Protein AF-A0A6M3ITU3-F1 (afdb_monomer)

Solvent-accessible surface area (backbone atoms only — not comparable to full-atom values): 9997 Å² total; per-residue (Å²): 133,57,76,76,58,66,59,70,78,53,93,70,83,76,45,76,67,59,47,53,51,48,54,50,52,51,47,62,75,40,42,65,62,52,50,50,51,53,48,55,50,41,71,77,37,76,56,49,65,60,53,51,48,61,76,40,42,62,63,52,50,52,53,50,51,51,50,50,60,79,36,42,66,61,50,53,51,51,55,51,54,34,45,51,56,48,47,51,55,35,46,77,72,66,65,58,45,15,77,82,82,58,57,56,92,50,69,87,49,47,44,81,44,60,83,49,75,90,77,63,87,69,63,64,73,61,56,49,69,44,71,93,43,69,75,49,48,53,52,49,58,60,53,47,78,49,41,47,45,26,31,61,64,62,51,50,53,52,52,49,56,58,52,58,63,69,74,54,86,128

Organism: NCBI:txid1070528

Secondary structure (DSSP, 8-state):
--HHHHTSS------HHHHHHHHHHHHHHHHHHHHHHHHHHHHH-TTHHHHHHHHTHHHHHHHHHHHHHHTHHHHHHHHHHHHHHHHHHHHHTT--S-TTT---S-GGGEEEEES-GGG--S-HHHHTTS---HHHHHHHHHHHTTEEEEEHHHHHHHHHHHHHTTSS--

Sequence (170 aa):
MNMGEMLKTQNKKWTKETHQQYCRNYYWKNKKKRQEYNRQWKEKNPNWMKEWYQKNRENRMNKHQEWNLNNKIKQRKYRRDRRLIWKQFCIELGLVSCSICGYTRCWRALDFHHMNPDKKETRITTLMSLSLSEKNKEKFLKELKNMILICANCHRELHSEEEDKKDVPT

Structure (mmCIF, N/CA/C/O backbone):
data_AF-A0A6M3ITU3-F1
#
_entry.id   AF-A0A6M3ITU3-F1
#
loop_
_atom_site.group_PDB
_atom_site.id
_atom_site.type_symbol
_atom_site.label_atom_id
_atom_site.label_alt_id
_atom_site.label_comp_id
_atom_site.label_asym_id
_atom_site.label_entity_id
_atom_site.label_seq_id
_atom_site.pdbx_PDB_ins_code
_atom_site.Cartn_x
_atom_site.Cartn_y
_atom_site.Cartn_z
_atom_site.occupancy
_atom_site.B_iso_or_equiv
_atom_site.auth_seq_id
_atom_site.auth_comp_id
_atom_site.auth_asym_id
_atom_site.auth_atom_id
_atom_site.pdbx_PDB_model_num
ATOM 1 N N . MET A 1 1 ? 49.219 2.611 -37.587 1.00 43.19 1 MET A N 1
ATOM 2 C CA . MET A 1 1 ? 49.338 2.571 -36.115 1.00 43.19 1 MET A CA 1
ATOM 3 C C . MET A 1 1 ? 48.110 1.904 -35.529 1.00 43.19 1 MET A C 1
ATOM 5 O O . MET A 1 1 ? 46.996 2.348 -35.787 1.00 43.19 1 MET A O 1
ATOM 9 N N . ASN A 1 2 ? 48.315 0.809 -34.802 1.00 38.28 2 ASN A N 1
ATOM 10 C CA . ASN A 1 2 ? 47.266 0.087 -34.077 1.00 38.28 2 ASN A CA 1
ATOM 11 C C . ASN A 1 2 ? 46.785 0.951 -32.887 1.00 38.28 2 ASN A C 1
ATOM 13 O O . ASN A 1 2 ? 47.581 1.654 -32.271 1.00 38.28 2 ASN A O 1
ATOM 17 N N . MET A 1 3 ? 45.496 0.896 -32.534 1.00 40.22 3 MET A N 1
ATOM 18 C CA . MET A 1 3 ? 44.903 1.572 -31.365 1.00 40.22 3 MET A CA 1
ATOM 19 C C . MET A 1 3 ? 45.702 1.339 -30.061 1.00 40.22 3 MET A C 1
ATOM 21 O O . MET A 1 3 ? 45.760 2.214 -29.199 1.00 40.22 3 MET A O 1
ATOM 25 N N . GLY A 1 4 ? 46.362 0.181 -29.936 1.00 41.12 4 GLY A N 1
ATOM 26 C CA . GLY A 1 4 ? 47.257 -0.159 -28.826 1.00 41.12 4 GLY A CA 1
ATOM 27 C C . GLY A 1 4 ? 48.602 0.584 -28.813 1.00 41.12 4 GLY A C 1
ATOM 28 O O . GLY A 1 4 ? 49.213 0.693 -27.754 1.00 41.12 4 GLY A O 1
ATOM 29 N N . GLU A 1 5 ? 49.060 1.129 -29.943 1.00 44.41 5 GLU A N 1
ATOM 30 C CA . GLU A 1 5 ? 50.283 1.946 -30.036 1.00 44.41 5 GLU A CA 1
ATOM 31 C C . GLU A 1 5 ? 50.006 3.414 -29.681 1.00 44.41 5 GLU A C 1
ATOM 33 O O . GLU A 1 5 ? 50.821 4.049 -29.016 1.00 44.41 5 GLU A O 1
ATOM 38 N N . MET A 1 6 ? 48.816 3.933 -30.012 1.00 44.41 6 MET A N 1
ATOM 39 C CA . MET A 1 6 ? 48.399 5.299 -29.650 1.00 44.41 6 MET A CA 1
ATOM 40 C C . MET A 1 6 ? 48.159 5.490 -28.144 1.00 44.41 6 MET A C 1
ATOM 42 O O . MET A 1 6 ? 48.274 6.602 -27.636 1.00 44.41 6 MET A O 1
ATOM 46 N N . LEU A 1 7 ? 47.824 4.421 -27.415 1.00 48.12 7 LEU A N 1
ATOM 47 C CA . LEU A 1 7 ? 47.594 4.474 -25.966 1.00 48.12 7 LEU A CA 1
ATOM 48 C C . LEU A 1 7 ? 48.893 4.456 -25.145 1.00 48.12 7 LEU A C 1
ATOM 50 O O . LEU A 1 7 ? 48.871 4.833 -23.977 1.00 48.12 7 LEU A O 1
ATOM 54 N N . LYS A 1 8 ? 50.023 4.053 -25.742 1.00 47.72 8 LYS A N 1
ATOM 55 C CA . LYS A 1 8 ? 51.332 4.001 -25.069 1.00 47.72 8 LYS A CA 1
ATOM 56 C C . LYS A 1 8 ? 52.068 5.345 -25.058 1.00 47.72 8 LYS A C 1
ATOM 58 O O . LYS A 1 8 ? 52.982 5.517 -24.262 1.00 47.72 8 LYS A O 1
ATOM 63 N N . THR A 1 9 ? 51.669 6.307 -25.894 1.00 49.28 9 THR A N 1
ATOM 64 C CA . THR A 1 9 ? 52.337 7.618 -26.018 1.00 49.28 9 THR A CA 1
ATOM 65 C C . THR A 1 9 ? 51.717 8.725 -25.162 1.00 49.28 9 THR A C 1
ATOM 67 O O . THR A 1 9 ? 52.239 9.835 -25.124 1.00 49.28 9 THR A O 1
ATOM 70 N N . GLN A 1 10 ? 50.643 8.446 -24.417 1.00 52.00 10 GLN A N 1
ATOM 71 C CA . GLN A 1 10 ? 50.077 9.389 -23.453 1.00 52.00 10 GLN A CA 1
ATOM 72 C C . GLN A 1 10 ? 50.037 8.749 -22.072 1.00 52.00 10 GLN A C 1
ATOM 74 O O . GLN A 1 10 ? 49.139 7.973 -21.752 1.00 52.00 10 GLN A O 1
ATOM 79 N N . ASN A 1 11 ? 51.005 9.115 -21.237 1.00 51.34 11 ASN A N 1
ATOM 80 C CA . ASN A 1 11 ? 51.100 8.727 -19.834 1.00 51.34 11 ASN A CA 1
ATOM 81 C C . ASN A 1 11 ? 50.014 9.452 -19.004 1.00 51.34 11 ASN A C 1
ATOM 83 O O . ASN A 1 11 ? 50.291 10.280 -18.138 1.00 51.34 11 ASN A O 1
ATOM 87 N N . LYS A 1 12 ? 48.737 9.235 -19.345 1.00 58.88 12 LYS A N 1
ATOM 88 C CA . LYS A 1 12 ? 47.591 9.929 -18.757 1.00 58.88 12 LYS A CA 1
ATOM 89 C C . LYS A 1 12 ? 47.104 9.127 -17.555 1.00 58.88 12 LYS A C 1
ATOM 91 O O . LYS A 1 12 ? 46.392 8.136 -17.698 1.00 58.88 12 LYS A O 1
ATOM 96 N N . LYS A 1 13 ? 47.515 9.545 -16.357 1.00 59.69 13 LYS A N 1
ATOM 97 C CA . LYS A 1 13 ? 47.083 8.938 -15.092 1.00 59.69 13 LYS A CA 1
ATOM 98 C C . LYS A 1 13 ? 45.586 9.212 -14.899 1.00 59.69 13 LYS A C 1
ATOM 100 O O . LYS A 1 13 ? 45.181 10.343 -14.648 1.00 59.69 13 LYS A O 1
ATOM 105 N N . TRP A 1 14 ? 44.757 8.188 -15.078 1.00 64.94 14 TRP A N 1
ATOM 106 C CA . TRP A 1 14 ? 43.311 8.288 -14.888 1.00 64.94 14 TRP A CA 1
ATOM 107 C C . TRP A 1 14 ? 42.979 8.308 -13.3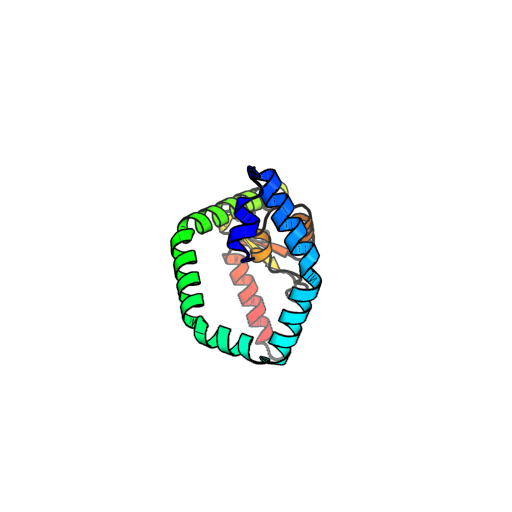94 1.00 64.94 14 TRP A C 1
ATOM 109 O O . TRP A 1 14 ? 43.242 7.346 -12.678 1.00 64.94 14 TRP A O 1
ATOM 119 N N . THR A 1 15 ? 42.373 9.391 -12.924 1.00 76.19 15 THR A N 1
ATOM 120 C CA . THR A 1 15 ? 41.642 9.422 -11.648 1.00 76.19 15 THR A CA 1
ATOM 121 C C . THR A 1 15 ? 40.201 8.943 -11.856 1.00 76.19 15 THR A C 1
ATOM 123 O O . THR A 1 15 ? 39.692 8.926 -12.983 1.00 76.19 15 THR A O 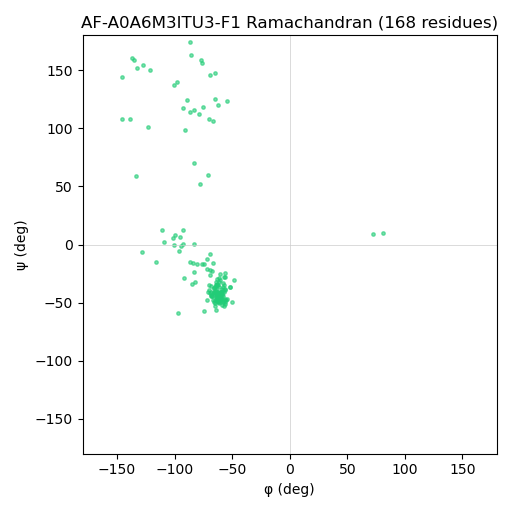1
ATOM 126 N N . LYS A 1 16 ? 39.500 8.570 -10.780 1.00 73.19 16 LYS A N 1
ATOM 127 C CA . LYS A 1 16 ? 38.090 8.145 -10.846 1.00 73.19 16 LYS A CA 1
ATOM 128 C C . LYS A 1 16 ? 37.211 9.227 -11.480 1.00 73.19 16 LYS A C 1
ATOM 130 O O . LYS A 1 16 ? 36.367 8.931 -12.325 1.00 73.19 16 LYS A O 1
ATOM 135 N N . GLU A 1 17 ? 37.456 10.480 -11.124 1.00 71.94 17 GLU A N 1
ATOM 136 C CA . GLU A 1 17 ? 36.724 11.655 -11.588 1.00 71.94 17 GLU A CA 1
ATOM 137 C C . GLU A 1 17 ? 36.981 11.909 -13.081 1.00 71.94 17 GLU A C 1
ATOM 139 O O . GLU A 1 17 ? 36.043 12.127 -13.853 1.00 71.94 17 GLU A O 1
ATOM 144 N N . THR A 1 18 ? 38.240 11.805 -13.523 1.00 81.19 18 THR A N 1
ATOM 145 C CA . THR A 1 18 ? 38.609 11.998 -14.938 1.00 81.19 18 THR A CA 1
ATOM 146 C C . THR A 1 18 ? 38.102 10.863 -15.828 1.00 81.19 18 THR A C 1
ATOM 148 O O . THR A 1 18 ? 37.644 11.120 -16.945 1.00 81.19 18 THR A O 1
ATOM 151 N N . HIS A 1 19 ? 38.073 9.623 -15.327 1.00 81.12 19 HIS A N 1
ATOM 152 C CA . HIS A 1 19 ? 37.473 8.491 -16.034 1.00 81.12 19 HIS A CA 1
ATOM 153 C C . HIS A 1 19 ? 35.948 8.628 -16.157 1.00 81.12 19 HIS A C 1
ATOM 155 O O . HIS A 1 19 ? 35.393 8.465 -17.244 1.00 81.12 19 HIS A O 1
ATOM 161 N N . GLN A 1 20 ? 35.254 9.018 -15.082 1.00 80.38 20 GLN A N 1
ATOM 162 C CA . GLN A 1 20 ? 33.810 9.279 -15.120 1.00 80.38 20 GLN A CA 1
ATOM 163 C C . GLN A 1 20 ? 33.445 10.408 -16.089 1.00 80.38 20 GLN A C 1
ATOM 165 O O . GLN A 1 20 ? 32.453 10.306 -16.816 1.00 80.38 20 GLN A O 1
ATOM 170 N N . GLN A 1 21 ? 34.232 11.487 -16.115 1.00 85.69 21 GLN A N 1
ATOM 171 C CA . GLN A 1 21 ? 34.012 12.587 -17.050 1.00 85.69 21 GLN A CA 1
ATOM 172 C C . GLN A 1 21 ? 34.205 12.138 -18.502 1.00 85.69 21 GLN A C 1
ATOM 174 O O . GLN A 1 21 ? 33.382 12.455 -19.361 1.00 85.69 21 GLN A O 1
ATOM 179 N N . TYR A 1 22 ? 35.238 11.341 -18.774 1.00 85.94 22 TYR A N 1
ATOM 180 C CA . TYR A 1 22 ? 35.455 10.758 -20.093 1.00 85.94 22 TYR A CA 1
ATOM 181 C C . TYR A 1 22 ? 34.305 9.845 -20.526 1.00 85.94 22 TYR A C 1
ATOM 183 O O . TYR A 1 22 ? 33.788 10.011 -21.628 1.00 85.94 22 TYR A O 1
ATOM 191 N N . CYS A 1 23 ? 33.845 8.940 -19.659 1.00 85.31 23 CYS A N 1
ATOM 192 C CA . CYS A 1 23 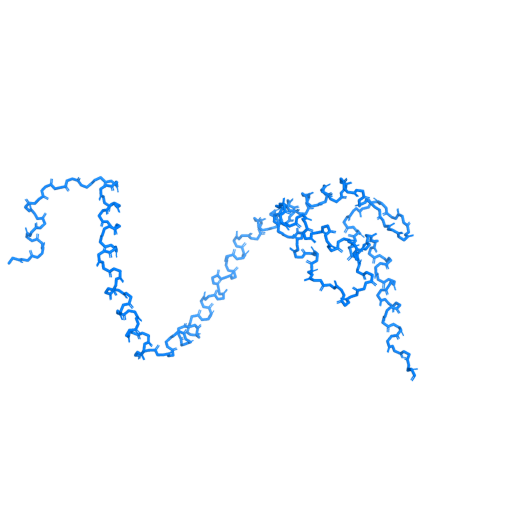? 32.720 8.053 -19.954 1.00 85.31 23 CYS A CA 1
ATOM 193 C C . CYS A 1 23 ? 31.432 8.835 -20.249 1.00 85.31 23 CYS A C 1
ATOM 195 O O . CYS A 1 23 ? 30.716 8.505 -21.196 1.00 85.31 23 CYS A O 1
ATOM 197 N N . ARG A 1 24 ? 31.162 9.914 -19.497 1.00 86.19 24 ARG A N 1
ATOM 198 C CA . ARG A 1 24 ? 30.040 10.828 -19.773 1.00 86.19 24 ARG A CA 1
ATOM 199 C C . ARG A 1 24 ? 30.182 11.495 -21.139 1.00 86.19 24 ARG A C 1
ATOM 201 O O . ARG A 1 24 ? 29.248 11.439 -21.937 1.00 86.19 24 ARG A O 1
ATOM 208 N N . ASN A 1 25 ? 31.344 12.072 -21.435 1.00 89.75 25 ASN A N 1
ATOM 209 C CA . ASN A 1 25 ? 31.604 12.732 -22.715 1.00 89.75 25 ASN A CA 1
ATOM 210 C C . ASN A 1 25 ? 31.483 11.750 -23.890 1.00 89.75 25 ASN A C 1
ATOM 212 O O . ASN A 1 25 ? 30.847 12.059 -24.897 1.00 89.75 25 ASN A O 1
ATOM 216 N N . TYR A 1 26 ? 32.033 10.543 -23.742 1.00 88.88 26 TYR A N 1
ATOM 217 C CA . TYR A 1 26 ? 31.912 9.469 -24.723 1.00 88.88 26 TYR A CA 1
ATOM 218 C C . TYR A 1 26 ? 30.447 9.079 -24.945 1.00 88.88 26 TYR A C 1
ATOM 220 O O . TYR A 1 26 ? 30.008 8.981 -26.092 1.00 88.88 26 TYR A O 1
ATOM 228 N N . TYR A 1 27 ? 29.673 8.896 -23.871 1.00 86.12 27 TYR A N 1
ATOM 229 C CA . TYR A 1 27 ? 28.249 8.577 -23.963 1.00 86.12 27 TYR A CA 1
ATOM 230 C C . TYR A 1 27 ? 27.485 9.652 -24.738 1.00 86.12 27 TYR A C 1
ATOM 232 O O . TYR A 1 27 ? 26.773 9.325 -25.684 1.00 86.12 27 TYR A O 1
ATOM 240 N N . TRP A 1 28 ? 27.669 10.930 -24.394 1.00 89.56 28 TRP A N 1
ATOM 241 C CA . TRP A 1 28 ? 26.982 12.037 -25.062 1.00 89.56 28 TRP A CA 1
ATOM 242 C C . TRP A 1 28 ? 27.368 12.162 -26.532 1.00 89.56 28 TRP A C 1
ATOM 244 O O . TRP A 1 28 ? 26.481 12.256 -27.382 1.00 89.56 28 TRP A O 1
ATOM 254 N N . LYS A 1 29 ? 28.666 12.054 -26.843 1.00 91.44 29 LYS A N 1
ATOM 255 C CA . LYS A 1 29 ? 29.176 12.064 -28.220 1.00 91.44 29 LYS A CA 1
ATOM 256 C C . LYS A 1 29 ? 28.565 10.944 -29.069 1.00 91.44 29 LYS A C 1
ATOM 258 O O . LYS A 1 29 ? 28.283 11.149 -30.245 1.00 91.44 29 LYS A O 1
ATOM 263 N N . ASN A 1 30 ? 28.324 9.772 -28.479 1.00 91.56 30 ASN A N 1
ATOM 264 C CA . ASN A 1 30 ? 27.822 8.596 -29.194 1.00 91.56 30 ASN A CA 1
ATOM 265 C C . ASN A 1 30 ? 26.314 8.355 -29.032 1.00 91.56 30 ASN A C 1
ATOM 267 O O . ASN A 1 30 ? 25.785 7.412 -29.623 1.00 91.56 30 ASN A O 1
ATOM 271 N N . LYS A 1 31 ? 25.599 9.191 -28.268 1.00 91.25 31 LYS A N 1
ATOM 272 C CA . LYS A 1 31 ? 24.186 8.981 -27.923 1.00 91.25 31 LYS A CA 1
ATOM 273 C C . LYS A 1 31 ? 23.314 8.823 -29.167 1.00 91.25 31 LYS A C 1
ATOM 275 O O . LYS A 1 31 ? 22.600 7.829 -29.268 1.00 91.25 31 LYS A O 1
ATOM 280 N N . LYS A 1 32 ? 23.423 9.752 -30.127 1.00 91.00 32 LYS A N 1
ATOM 281 C CA . LYS A 1 32 ? 22.638 9.725 -31.376 1.00 91.00 32 LYS A CA 1
ATOM 282 C C . LYS A 1 32 ? 22.936 8.475 -32.207 1.00 91.00 32 LYS A C 1
ATOM 284 O O . LYS A 1 32 ? 22.014 7.773 -32.602 1.00 91.00 32 LYS A O 1
ATOM 289 N N . LYS A 1 33 ? 24.218 8.136 -32.384 1.00 91.81 33 LYS A N 1
ATOM 290 C CA . LYS A 1 33 ? 24.647 6.931 -33.115 1.00 91.81 33 LYS A CA 1
ATOM 291 C C . LYS A 1 33 ? 24.108 5.650 -32.470 1.00 91.81 33 LYS A C 1
ATOM 293 O O . LYS A 1 33 ? 23.653 4.751 -33.166 1.00 91.81 33 LYS A O 1
ATOM 298 N N . ARG A 1 34 ? 24.121 5.574 -31.136 1.00 89.31 34 ARG A N 1
ATOM 299 C CA . ARG A 1 34 ? 23.598 4.426 -30.382 1.00 89.31 34 ARG A CA 1
ATOM 300 C C . ARG A 1 34 ? 22.076 4.326 -30.455 1.00 89.31 34 ARG A C 1
ATOM 302 O O . ARG A 1 34 ? 21.547 3.225 -30.545 1.00 89.31 34 ARG A O 1
ATOM 309 N N . GLN A 1 35 ? 21.381 5.460 -30.405 1.00 90.62 35 GLN A N 1
ATOM 310 C CA . GLN A 1 35 ? 19.930 5.515 -30.576 1.00 90.62 35 GLN A CA 1
ATOM 311 C C . GLN A 1 35 ? 19.526 5.033 -31.968 1.00 90.62 35 GLN A C 1
ATOM 313 O O . GLN A 1 35 ? 18.646 4.184 -32.067 1.00 90.62 35 GLN A O 1
ATOM 318 N N . GLU A 1 36 ? 20.215 5.506 -33.005 1.00 91.75 36 GLU A N 1
ATOM 319 C CA . GLU A 1 36 ? 19.962 5.104 -34.387 1.00 91.75 36 GLU A CA 1
ATOM 320 C C . GLU A 1 36 ? 20.256 3.617 -34.615 1.00 91.75 36 GLU A C 1
ATOM 322 O O . GLU A 1 36 ? 19.416 2.896 -35.143 1.00 91.75 36 GLU A O 1
ATOM 327 N N . TYR A 1 37 ? 21.387 3.119 -34.108 1.00 91.75 37 TYR A N 1
ATOM 328 C CA . TYR A 1 37 ? 21.691 1.687 -34.118 1.00 91.75 37 TYR A CA 1
ATOM 329 C C . TYR A 1 37 ? 20.588 0.862 -33.440 1.00 91.75 37 TYR A C 1
ATOM 331 O O . TYR A 1 37 ? 20.105 -0.115 -34.004 1.00 91.75 37 TYR A O 1
ATOM 339 N N . ASN A 1 38 ? 20.147 1.269 -32.245 1.00 89.00 38 ASN A N 1
ATOM 340 C CA . ASN A 1 38 ? 19.085 0.571 -31.521 1.00 89.00 38 ASN A CA 1
ATOM 341 C C . ASN A 1 38 ? 17.747 0.617 -32.269 1.00 89.00 38 ASN A C 1
ATOM 343 O O . ASN A 1 38 ? 16.982 -0.341 -32.187 1.00 89.00 38 ASN A O 1
ATOM 347 N N . ARG A 1 39 ? 17.449 1.720 -32.967 1.00 91.12 39 ARG A N 1
ATOM 348 C CA . ARG A 1 39 ? 16.248 1.865 -33.797 1.00 91.12 39 ARG A CA 1
ATOM 349 C C . ARG A 1 39 ? 16.284 0.878 -34.960 1.00 91.12 39 ARG A C 1
ATOM 351 O O . ARG A 1 39 ? 15.411 0.020 -35.034 1.00 91.12 39 ARG A O 1
ATOM 358 N N . GLN A 1 40 ? 17.338 0.924 -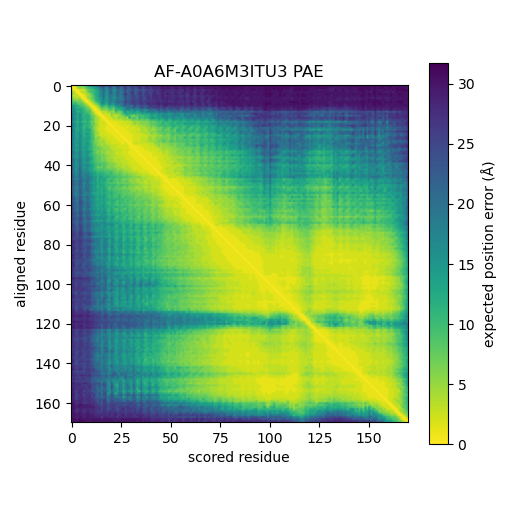35.773 1.00 95.00 40 GLN A N 1
ATOM 359 C CA . GLN A 1 40 ? 17.524 0.017 -36.911 1.00 95.00 40 GLN A CA 1
ATOM 360 C C . GLN A 1 40 ? 17.532 -1.449 -36.476 1.00 95.00 40 GLN A C 1
ATOM 362 O O . GLN A 1 40 ? 16.971 -2.316 -37.140 1.00 95.00 40 GLN A O 1
ATOM 367 N N . TRP A 1 41 ? 18.159 -1.746 -35.339 1.00 93.31 41 TRP A N 1
ATOM 368 C CA . TRP A 1 41 ? 18.188 -3.097 -34.805 1.00 93.31 41 TRP A CA 1
ATOM 369 C C . TRP A 1 41 ? 16.791 -3.576 -34.393 1.00 93.31 41 TRP A C 1
ATOM 371 O O . TRP A 1 41 ? 16.444 -4.711 -34.696 1.00 93.31 41 TRP A O 1
ATOM 381 N N . LYS A 1 42 ? 15.963 -2.722 -33.773 1.00 89.50 42 LYS A N 1
ATOM 382 C CA . LYS A 1 42 ? 14.564 -3.053 -33.443 1.00 89.50 42 LYS A CA 1
ATOM 383 C C . LYS A 1 42 ? 13.706 -3.254 -34.689 1.00 89.50 42 LYS A C 1
ATOM 385 O O . LYS A 1 42 ? 12.926 -4.196 -34.716 1.00 89.50 42 LYS A O 1
ATOM 390 N N . GLU A 1 43 ? 13.870 -2.411 -35.708 1.00 91.69 43 GLU A N 1
ATOM 391 C CA . GLU A 1 43 ? 13.171 -2.548 -36.996 1.00 91.69 43 GLU A CA 1
ATOM 392 C C . GLU A 1 43 ? 13.500 -3.885 -37.671 1.00 91.69 43 GLU A C 1
ATOM 394 O O . GLU A 1 43 ? 12.610 -4.565 -38.168 1.00 91.69 43 GLU A O 1
ATOM 399 N N . LYS A 1 44 ? 14.769 -4.308 -37.611 1.00 92.75 44 LYS A N 1
ATOM 400 C CA . LYS A 1 44 ? 15.221 -5.613 -38.119 1.00 92.75 44 LYS A CA 1
ATOM 401 C C . LYS A 1 44 ? 14.813 -6.797 -37.238 1.00 92.75 44 LYS A C 1
ATOM 403 O O . LYS A 1 44 ? 14.880 -7.932 -37.691 1.00 92.75 44 LYS A O 1
ATOM 408 N N . ASN A 1 45 ? 14.430 -6.553 -35.986 1.00 90.50 45 ASN A N 1
ATOM 409 C CA . ASN A 1 45 ? 14.133 -7.587 -34.995 1.00 90.50 45 ASN A CA 1
ATOM 410 C C . ASN A 1 45 ? 12.813 -7.291 -34.253 1.00 90.50 45 ASN A C 1
ATOM 412 O O . ASN A 1 45 ? 12.810 -7.158 -33.023 1.00 90.50 45 ASN A O 1
ATOM 416 N N . PRO A 1 46 ? 11.675 -7.188 -34.966 1.00 89.69 46 PRO A N 1
ATOM 417 C CA . PRO A 1 46 ? 10.418 -6.701 -34.393 1.00 89.69 46 PRO A CA 1
ATOM 418 C C . PRO A 1 46 ? 9.875 -7.609 -33.278 1.00 89.69 46 PRO A C 1
ATOM 420 O O . PRO A 1 46 ? 9.304 -7.122 -32.302 1.00 89.69 46 PRO A O 1
ATOM 423 N N . ASN A 1 47 ? 10.117 -8.921 -33.371 1.00 93.12 47 ASN A N 1
ATOM 424 C CA . ASN A 1 47 ? 9.647 -9.910 -32.398 1.00 93.12 47 ASN A CA 1
ATOM 425 C C . ASN A 1 47 ? 10.680 -10.284 -31.332 1.00 93.12 47 ASN A C 1
ATOM 427 O O . ASN A 1 47 ? 10.330 -10.979 -30.376 1.00 93.12 47 ASN A O 1
ATOM 431 N N . TRP A 1 48 ? 11.919 -9.784 -31.427 1.00 91.62 48 TRP A N 1
ATOM 432 C CA . TRP A 1 48 ? 12.997 -10.196 -30.524 1.00 91.62 48 TRP A CA 1
ATOM 433 C C . TRP A 1 48 ? 12.637 -9.991 -29.059 1.00 91.62 48 TRP A C 1
ATOM 435 O O . TRP A 1 48 ? 12.950 -10.830 -28.225 1.00 91.62 48 TRP A O 1
ATOM 445 N N . MET A 1 49 ? 11.937 -8.903 -28.728 1.00 84.38 49 MET A N 1
ATOM 446 C CA . MET A 1 49 ? 11.542 -8.633 -27.347 1.00 84.38 49 MET A CA 1
ATOM 447 C C . MET A 1 49 ? 10.601 -9.726 -26.823 1.00 84.38 49 MET A C 1
ATOM 449 O O . MET A 1 49 ? 10.800 -10.239 -25.723 1.00 84.38 49 MET A O 1
ATOM 453 N N . LYS A 1 50 ? 9.608 -10.126 -27.627 1.00 90.81 50 LYS A N 1
ATOM 454 C CA . LYS A 1 50 ? 8.647 -11.184 -27.288 1.00 90.81 50 LYS A CA 1
ATOM 455 C C . LYS A 1 50 ? 9.344 -12.541 -27.161 1.00 90.81 50 LYS A C 1
ATOM 457 O O . LYS A 1 50 ? 9.161 -13.222 -26.155 1.00 90.81 50 LYS A O 1
ATOM 462 N N . GLU A 1 51 ? 10.189 -12.892 -28.127 1.00 93.44 51 GLU A N 1
ATOM 463 C CA . GLU A 1 51 ? 10.967 -14.138 -28.135 1.00 93.44 51 GLU A CA 1
ATOM 464 C C . GLU A 1 51 ? 11.953 -14.206 -26.965 1.00 93.44 51 GLU A C 1
ATOM 466 O O . GLU A 1 51 ? 12.042 -15.220 -26.273 1.00 93.44 51 GLU A O 1
ATOM 471 N N . TRP A 1 52 ? 12.644 -13.102 -26.674 1.00 92.88 52 TRP A N 1
ATOM 472 C CA . TRP A 1 52 ? 13.538 -12.989 -25.529 1.00 92.88 52 TRP A CA 1
ATOM 473 C C . TRP A 1 52 ? 12.773 -13.170 -24.219 1.00 92.88 52 TRP A C 1
ATOM 475 O O . TRP A 1 52 ? 13.227 -13.922 -23.354 1.00 92.88 52 TRP A O 1
ATOM 485 N N . TYR A 1 53 ? 11.604 -12.536 -24.067 1.00 89.31 53 TYR A N 1
ATOM 486 C CA . TYR A 1 53 ? 10.767 -12.710 -22.880 1.00 89.31 53 TYR A CA 1
ATOM 487 C C . TYR A 1 53 ? 10.285 -14.148 -22.716 1.00 89.31 53 TYR A C 1
ATOM 489 O O . TYR A 1 53 ? 10.298 -14.646 -21.592 1.00 89.31 53 TYR A O 1
ATOM 497 N N . GLN A 1 54 ? 9.888 -14.808 -23.804 1.00 91.50 54 GLN A N 1
ATOM 498 C CA . GLN A 1 54 ? 9.445 -16.199 -23.780 1.00 91.50 54 GLN A CA 1
ATOM 499 C C . GLN A 1 54 ? 10.597 -17.132 -23.394 1.00 91.50 54 GLN A C 1
ATOM 501 O O . GLN A 1 54 ? 10.468 -17.893 -22.438 1.00 91.50 54 GLN A O 1
ATOM 506 N N . LYS A 1 55 ? 11.756 -16.989 -24.047 1.00 94.69 55 LYS A N 1
ATOM 507 C CA . LYS A 1 55 ? 12.966 -17.773 -23.766 1.00 94.69 55 LYS A CA 1
ATOM 508 C C . LYS A 1 55 ? 13.498 -17.567 -22.345 1.00 94.69 55 LYS A C 1
ATOM 510 O O . LYS A 1 55 ? 14.054 -18.483 -21.756 1.00 94.69 55 LYS A O 1
ATOM 515 N N . ASN A 1 56 ? 13.336 -16.371 -21.777 1.00 94.19 56 ASN A N 1
ATOM 516 C CA . ASN A 1 56 ? 13.817 -16.043 -20.430 1.00 94.19 56 ASN A CA 1
ATOM 517 C C . ASN A 1 56 ? 12.719 -16.095 -19.360 1.00 94.19 56 ASN A C 1
ATOM 519 O O . ASN A 1 56 ? 12.967 -15.673 -18.228 1.00 94.19 56 ASN A O 1
ATOM 523 N N . ARG A 1 57 ? 11.513 -16.574 -19.684 1.00 92.19 57 ARG A N 1
ATOM 524 C CA . ARG A 1 57 ? 10.367 -16.558 -18.765 1.00 92.19 57 ARG A CA 1
ATOM 525 C C . ARG A 1 57 ? 10.687 -17.284 -17.463 1.00 92.19 57 ARG A C 1
ATOM 527 O O . ARG A 1 57 ? 10.555 -16.686 -16.398 1.00 92.19 57 ARG A O 1
ATOM 534 N N . GLU A 1 58 ? 11.162 -18.521 -17.559 1.00 94.50 58 GLU A N 1
ATOM 535 C CA . GLU A 1 58 ? 11.510 -19.357 -16.405 1.00 94.50 58 GLU A CA 1
ATOM 536 C C . GLU A 1 58 ? 12.635 -18.739 -15.583 1.00 94.50 58 GLU A C 1
ATOM 538 O O . GLU A 1 58 ? 12.472 -18.518 -14.390 1.00 94.50 58 GLU A O 1
ATOM 543 N N . ASN A 1 59 ? 13.733 -18.329 -16.223 1.00 94.69 59 ASN A N 1
ATOM 544 C CA . ASN A 1 59 ? 14.842 -17.662 -15.537 1.00 94.69 59 ASN A CA 1
ATOM 545 C C . ASN A 1 59 ? 14.392 -16.407 -14.778 1.00 94.69 59 ASN A C 1
ATOM 547 O O . ASN A 1 59 ? 14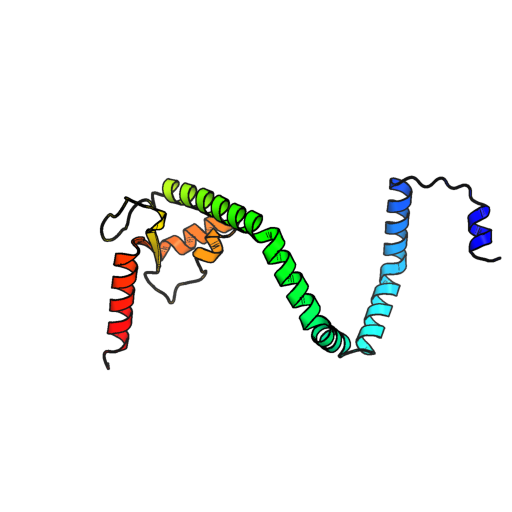.862 -16.141 -13.672 1.00 94.69 59 ASN A O 1
ATOM 551 N N . ARG A 1 60 ? 13.474 -15.620 -15.351 1.00 92.88 60 ARG A N 1
ATOM 552 C CA . ARG A 1 60 ? 12.898 -14.452 -14.672 1.00 92.88 60 ARG A CA 1
ATOM 553 C C . ARG A 1 60 ? 12.010 -14.857 -13.501 1.00 92.88 60 ARG A C 1
ATOM 555 O O . ARG A 1 60 ? 12.080 -14.205 -12.461 1.00 92.88 60 ARG A O 1
ATOM 562 N N . MET A 1 61 ? 11.201 -15.903 -13.656 1.00 91.56 61 MET A N 1
ATOM 563 C CA . MET A 1 61 ? 10.373 -16.442 -12.577 1.00 91.56 61 MET A CA 1
ATOM 564 C C . MET A 1 61 ? 11.239 -16.971 -11.431 1.00 91.56 61 MET A C 1
ATOM 566 O O . MET A 1 61 ? 11.025 -16.561 -10.294 1.00 91.56 61 MET A O 1
ATOM 570 N N . ASN A 1 62 ? 12.268 -17.764 -11.727 1.00 94.50 62 ASN A N 1
ATOM 571 C CA . ASN A 1 62 ? 13.195 -18.326 -10.745 1.00 94.50 62 ASN A CA 1
ATOM 572 C C . ASN A 1 62 ? 13.942 -17.221 -9.994 1.00 94.50 62 ASN A C 1
ATOM 574 O O . ASN A 1 62 ? 13.922 -17.189 -8.767 1.00 94.50 62 ASN A O 1
ATOM 578 N N . LYS A 1 63 ? 14.494 -16.230 -10.710 1.00 93.44 63 LYS A N 1
ATOM 579 C CA . LYS A 1 63 ? 15.126 -15.057 -10.079 1.00 93.44 63 LYS A CA 1
ATOM 580 C C . LYS A 1 63 ? 14.157 -14.276 -9.192 1.00 93.44 63 LYS A C 1
ATOM 582 O O . LYS A 1 63 ? 14.547 -13.775 -8.141 1.00 93.44 63 LYS A O 1
ATOM 587 N N . HIS A 1 64 ? 12.895 -14.145 -9.602 1.00 89.88 64 HIS A N 1
ATOM 588 C CA . HIS A 1 64 ? 11.883 -13.474 -8.789 1.00 89.88 64 HIS A CA 1
ATOM 589 C C . HIS A 1 64 ? 11.529 -14.280 -7.530 1.00 89.88 64 HIS A C 1
ATOM 591 O O . HIS A 1 64 ? 11.412 -13.703 -6.448 1.00 89.88 64 HIS A O 1
ATOM 597 N N . GLN A 1 65 ? 11.392 -15.602 -7.649 1.00 91.62 65 GLN A N 1
ATOM 598 C CA . GLN A 1 65 ? 11.160 -16.509 -6.523 1.00 91.62 65 GLN A CA 1
ATOM 599 C C . GLN A 1 65 ? 12.322 -16.464 -5.525 1.00 91.62 65 GLN A C 1
ATOM 601 O O . GLN A 1 65 ? 12.093 -16.264 -4.332 1.00 91.62 65 GLN A O 1
ATOM 606 N N . GLU A 1 66 ? 13.557 -16.553 -6.013 1.00 93.62 66 GLU A N 1
ATOM 607 C CA . GLU A 1 66 ? 14.775 -16.451 -5.211 1.00 93.62 66 GLU A CA 1
ATOM 608 C C . GLU A 1 66 ? 14.861 -15.094 -4.499 1.00 93.62 66 GLU A C 1
ATOM 610 O O . GLU A 1 66 ? 15.057 -15.029 -3.284 1.00 93.62 66 GLU A O 1
ATOM 615 N N . TRP A 1 67 ? 14.614 -13.992 -5.217 1.00 92.75 67 TRP A N 1
ATOM 616 C CA . TRP A 1 67 ? 14.578 -12.660 -4.615 1.00 92.75 67 TRP A CA 1
ATOM 617 C C . TRP A 1 67 ? 13.523 -12.562 -3.507 1.00 92.75 67 TRP A C 1
ATOM 619 O O . TRP A 1 67 ? 13.805 -12.012 -2.438 1.00 92.75 67 TRP A O 1
ATOM 629 N N . ASN A 1 68 ? 12.324 -13.111 -3.728 1.00 89.19 68 ASN A N 1
ATOM 630 C CA . ASN A 1 68 ? 11.257 -13.134 -2.728 1.00 89.19 68 ASN A CA 1
ATOM 631 C C . ASN A 1 68 ? 11.648 -13.946 -1.490 1.00 89.19 68 ASN A C 1
ATOM 633 O O . ASN A 1 68 ? 11.357 -13.509 -0.375 1.00 89.19 68 ASN A O 1
ATOM 637 N N . LEU A 1 69 ? 12.308 -15.092 -1.671 1.00 91.44 69 LEU A N 1
ATOM 638 C CA . LEU A 1 69 ? 12.784 -15.935 -0.577 1.00 91.44 69 LEU A CA 1
ATOM 639 C C . LEU A 1 69 ? 13.851 -15.203 0.245 1.00 91.44 69 LEU A C 1
ATOM 641 O O . LEU A 1 69 ? 13.674 -15.010 1.450 1.00 91.44 69 LEU A O 1
ATOM 645 N N . ASN A 1 70 ? 14.880 -14.690 -0.429 1.00 93.75 70 ASN A N 1
ATOM 646 C CA . ASN A 1 70 ? 16.009 -13.998 0.192 1.00 93.75 70 ASN A CA 1
ATOM 647 C C . ASN A 1 70 ? 15.578 -12.709 0.907 1.00 93.75 70 ASN A C 1
ATOM 649 O O . ASN A 1 70 ? 16.161 -12.315 1.914 1.00 93.75 70 ASN A O 1
ATOM 653 N N . ASN A 1 71 ? 14.512 -12.057 0.433 1.00 94.00 71 ASN A N 1
ATOM 654 C CA . ASN A 1 71 ? 13.995 -10.826 1.029 1.00 94.00 71 ASN A CA 1
ATOM 655 C C . ASN A 1 71 ? 12.759 -11.042 1.912 1.00 94.00 71 ASN A C 1
ATOM 657 O O . ASN A 1 71 ? 12.196 -10.062 2.401 1.00 94.00 71 ASN A O 1
ATOM 661 N N . LYS A 1 72 ? 12.324 -12.283 2.165 1.00 91.56 72 LYS A N 1
ATOM 662 C CA . LYS A 1 72 ? 11.062 -12.580 2.869 1.00 91.56 72 LYS A CA 1
ATOM 663 C C . LYS A 1 72 ? 10.990 -11.922 4.246 1.00 91.56 72 LYS A C 1
ATOM 665 O O . LYS A 1 72 ? 9.986 -11.291 4.579 1.00 91.56 72 LYS A O 1
ATOM 670 N N . ILE A 1 73 ? 12.059 -12.029 5.036 1.00 92.56 73 ILE A N 1
ATOM 671 C CA . ILE A 1 73 ? 12.140 -11.442 6.384 1.00 92.56 73 ILE A CA 1
ATOM 672 C C . ILE A 1 73 ? 12.135 -9.911 6.300 1.00 92.56 73 ILE A C 1
ATOM 674 O O . ILE A 1 73 ? 11.326 -9.259 6.963 1.00 92.56 73 ILE A O 1
ATOM 678 N N . LYS A 1 74 ? 12.956 -9.336 5.414 1.00 92.88 74 LYS A N 1
ATOM 679 C CA . LYS A 1 74 ? 13.017 -7.887 5.174 1.00 92.88 74 LYS A CA 1
ATOM 680 C C . LYS A 1 74 ? 11.661 -7.320 4.744 1.00 92.88 74 LYS A C 1
ATOM 682 O O . LYS A 1 74 ? 11.220 -6.308 5.280 1.00 92.88 74 LYS A O 1
ATOM 687 N N . GLN A 1 75 ? 10.963 -7.993 3.830 1.00 89.25 75 GLN A N 1
ATOM 688 C CA . GLN A 1 75 ? 9.631 -7.595 3.378 1.00 89.25 75 GLN A CA 1
ATOM 689 C C . GLN A 1 75 ? 8.583 -7.693 4.490 1.00 89.25 75 GLN A C 1
ATOM 691 O O . GLN A 1 75 ? 7.729 -6.816 4.600 1.00 89.25 75 GLN A O 1
ATOM 696 N N . ARG A 1 76 ? 8.625 -8.744 5.320 1.00 90.88 76 ARG A N 1
ATOM 697 C CA . ARG A 1 76 ? 7.729 -8.885 6.480 1.00 90.88 76 ARG A CA 1
ATOM 698 C C . ARG A 1 76 ? 7.940 -7.754 7.482 1.00 90.88 76 ARG A C 1
ATOM 700 O O . ARG A 1 76 ? 6.956 -7.162 7.919 1.00 90.88 76 ARG A O 1
ATOM 707 N N . LYS A 1 77 ? 9.201 -7.428 7.788 1.00 93.75 77 LYS A N 1
ATOM 708 C CA . LYS A 1 77 ? 9.562 -6.288 8.638 1.00 93.75 77 LYS A CA 1
ATOM 709 C C . LYS A 1 77 ? 9.037 -4.979 8.047 1.00 93.75 77 LYS A C 1
ATOM 711 O O . LYS A 1 77 ? 8.249 -4.308 8.696 1.00 93.75 77 LYS A O 1
ATOM 716 N N . TYR A 1 78 ? 9.330 -4.705 6.776 1.00 91.38 78 TYR A N 1
ATOM 717 C CA . TYR A 1 78 ? 8.836 -3.511 6.084 1.00 91.38 78 TYR A CA 1
ATOM 718 C C . TYR A 1 78 ? 7.304 -3.378 6.144 1.00 91.38 78 TYR A C 1
ATOM 720 O O . TYR A 1 78 ? 6.785 -2.320 6.486 1.00 91.38 78 TYR A O 1
ATOM 728 N N . ARG A 1 79 ? 6.558 -4.460 5.871 1.00 89.69 79 ARG A N 1
ATOM 729 C CA . ARG A 1 79 ? 5.086 -4.459 5.960 1.00 89.69 79 ARG A CA 1
ATOM 730 C C . ARG A 1 79 ? 4.587 -4.214 7.386 1.00 89.69 79 ARG A C 1
ATOM 732 O O . ARG A 1 79 ? 3.577 -3.537 7.558 1.00 89.69 79 ARG A O 1
ATOM 739 N N . ARG A 1 80 ? 5.263 -4.766 8.400 1.00 91.62 80 ARG A N 1
ATOM 740 C CA . ARG A 1 80 ? 4.936 -4.539 9.816 1.00 91.62 80 ARG A CA 1
ATOM 741 C C . ARG A 1 80 ? 5.159 -3.078 10.196 1.00 91.62 80 ARG A C 1
ATOM 743 O O . ARG A 1 80 ? 4.240 -2.467 10.729 1.00 91.62 80 ARG A O 1
ATOM 750 N N . ASP A 1 81 ? 6.324 -2.530 9.872 1.00 93.62 81 ASP A N 1
ATOM 751 C CA . ASP A 1 81 ? 6.703 -1.156 10.208 1.00 93.62 81 ASP A CA 1
ATOM 752 C C . ASP A 1 81 ? 5.756 -0.154 9.532 1.00 93.62 81 ASP A C 1
ATOM 754 O O . ASP A 1 81 ? 5.244 0.759 10.176 1.00 93.62 81 ASP A O 1
ATOM 758 N N . ARG A 1 82 ? 5.408 -0.386 8.256 1.00 93.25 82 ARG A N 1
ATOM 759 C CA . ARG A 1 82 ? 4.403 0.420 7.544 1.00 93.25 82 ARG A CA 1
ATOM 760 C C . ARG A 1 82 ? 3.035 0.383 8.213 1.00 93.25 82 ARG A C 1
ATOM 762 O O . ARG A 1 82 ? 2.439 1.437 8.406 1.00 93.25 82 ARG A O 1
ATOM 769 N N . ARG A 1 83 ? 2.553 -0.800 8.608 1.00 91.12 83 ARG A N 1
ATOM 770 C CA . ARG A 1 83 ? 1.271 -0.925 9.320 1.00 91.12 83 ARG A CA 1
ATOM 771 C C . ARG A 1 83 ? 1.276 -0.189 10.657 1.00 91.12 83 ARG A C 1
ATOM 773 O O . ARG A 1 83 ? 0.248 0.365 11.015 1.00 91.12 83 ARG A O 1
ATOM 780 N N . LEU A 1 84 ? 2.394 -0.182 11.384 1.00 94.31 84 LEU A N 1
ATOM 781 C CA . LEU A 1 84 ? 2.506 0.543 12.655 1.00 94.31 84 LEU A CA 1
ATOM 782 C C . LEU A 1 84 ? 2.438 2.060 12.454 1.00 94.31 84 LEU A C 1
ATOM 784 O O . LEU A 1 84 ? 1.697 2.724 13.168 1.00 94.31 84 LEU A O 1
ATOM 788 N N . ILE A 1 85 ? 3.141 2.585 11.448 1.00 96.31 85 ILE A N 1
ATOM 789 C CA . ILE A 1 85 ? 3.103 4.015 11.104 1.00 96.31 85 ILE A CA 1
ATOM 790 C C . ILE A 1 85 ? 1.682 4.441 10.714 1.00 96.31 85 ILE A C 1
ATOM 792 O O . ILE A 1 85 ? 1.161 5.424 11.230 1.00 96.31 85 ILE A O 1
ATOM 796 N N . TRP A 1 86 ? 1.027 3.678 9.836 1.00 96.06 86 TRP A N 1
ATOM 797 C CA . TRP A 1 86 ? -0.351 3.967 9.434 1.00 96.06 86 TRP A CA 1
ATOM 798 C C . TRP A 1 86 ? -1.350 3.814 10.581 1.00 96.06 86 TRP A C 1
ATOM 800 O O . TRP A 1 86 ? -2.266 4.623 10.687 1.00 96.06 86 TRP A O 1
ATOM 810 N N . LYS A 1 87 ? -1.165 2.819 11.459 1.00 95.19 87 LYS A N 1
ATOM 811 C CA . LYS A 1 87 ? -1.966 2.669 12.681 1.00 95.19 87 LYS A CA 1
ATOM 812 C C . LYS A 1 87 ? -1.893 3.931 13.534 1.00 95.19 87 LYS A C 1
ATOM 814 O O . LYS A 1 87 ? -2.931 4.421 13.957 1.00 95.19 87 LYS A O 1
ATOM 819 N N . GLN A 1 88 ? -0.686 4.434 13.780 1.00 97.31 88 GLN A N 1
ATOM 820 C CA . GLN A 1 88 ? -0.482 5.624 14.601 1.00 97.31 88 GLN A CA 1
ATOM 821 C C . GLN A 1 88 ? -1.199 6.841 14.003 1.00 97.31 88 GLN A C 1
ATOM 823 O O . GLN A 1 88 ? -1.966 7.496 14.699 1.00 97.31 88 GLN A O 1
ATOM 828 N N . PHE A 1 89 ? -1.059 7.052 12.693 1.00 97.31 89 PHE A N 1
ATOM 829 C CA . PHE A 1 89 ? -1.783 8.106 11.981 1.00 97.31 89 PHE A CA 1
ATOM 830 C C . PHE A 1 89 ? -3.311 7.965 12.098 1.00 97.31 89 PHE A C 1
ATOM 832 O O . PHE A 1 89 ? -4.011 8.946 12.310 1.00 97.31 89 PHE A O 1
ATOM 839 N N . CYS A 1 90 ? -3.851 6.745 12.013 1.00 96.44 90 CYS A N 1
ATOM 840 C CA . CYS A 1 90 ? -5.288 6.517 12.199 1.00 96.44 90 CYS A CA 1
ATOM 841 C C . CYS A 1 90 ? -5.742 6.856 13.628 1.00 96.44 90 CYS A C 1
ATOM 843 O O . CYS A 1 90 ? -6.796 7.459 13.807 1.00 96.44 90 CYS A O 1
ATOM 845 N N . ILE A 1 91 ? -4.945 6.503 14.641 1.00 96.56 91 ILE A N 1
ATOM 846 C CA . ILE A 1 91 ? -5.235 6.834 16.043 1.00 96.56 91 ILE A CA 1
ATOM 847 C C . ILE A 1 91 ? -5.264 8.352 16.249 1.00 96.56 91 ILE A C 1
ATOM 849 O O . ILE A 1 91 ? -6.176 8.849 16.900 1.00 96.56 91 ILE A O 1
ATOM 853 N N . GLU A 1 92 ? -4.322 9.086 15.654 1.00 97.44 92 GLU A N 1
ATOM 854 C CA . GLU A 1 92 ? -4.282 10.558 15.693 1.00 97.44 92 GLU A CA 1
ATOM 855 C C . GLU A 1 92 ? -5.520 11.202 15.051 1.00 97.44 92 GLU A C 1
ATOM 857 O O . GLU A 1 92 ? -5.947 12.271 15.474 1.00 97.44 92 GLU A O 1
ATOM 862 N N . LEU A 1 93 ? -6.139 10.527 14.078 1.00 96.44 93 LEU A N 1
ATOM 863 C CA . LEU A 1 93 ? -7.411 10.930 13.469 1.00 96.44 93 LEU A CA 1
ATOM 864 C C . LEU A 1 93 ? -8.654 10.487 14.268 1.00 96.44 93 LEU A C 1
ATOM 866 O O . LEU A 1 93 ? -9.773 10.718 13.819 1.00 96.44 93 LEU A O 1
ATOM 870 N N . GLY A 1 94 ? -8.491 9.815 15.413 1.00 95.75 94 GLY A N 1
ATOM 871 C CA . GLY A 1 94 ? -9.601 9.296 16.224 1.00 95.75 94 GLY A CA 1
ATOM 872 C C . GLY A 1 94 ? -10.191 7.964 15.740 1.00 95.75 94 GLY A C 1
ATOM 873 O O . GLY A 1 94 ? -11.214 7.514 16.250 1.00 95.75 94 GLY A O 1
ATOM 874 N N . LEU A 1 95 ? -9.548 7.285 14.787 1.00 96.25 95 LEU A N 1
ATOM 875 C CA . LEU A 1 95 ? -9.995 6.010 14.214 1.00 96.25 95 LEU A CA 1
ATOM 876 C C . LEU A 1 95 ? -9.564 4.827 15.105 1.00 96.25 95 LEU A C 1
ATOM 878 O O . LEU A 1 95 ? -8.648 4.062 14.771 1.00 96.25 95 LEU A O 1
ATOM 882 N N . VAL A 1 96 ? -10.198 4.713 16.279 1.00 96.94 96 VAL A N 1
ATOM 883 C CA . VAL A 1 96 ? -9.772 3.818 17.377 1.00 96.94 96 VAL A CA 1
ATOM 884 C C . VAL A 1 96 ? -10.761 2.705 17.739 1.00 96.94 96 VAL A C 1
ATOM 886 O O . VAL A 1 96 ? -10.370 1.752 18.415 1.00 96.94 96 VAL A O 1
ATOM 889 N N . SER A 1 97 ? -12.014 2.793 17.295 1.00 97.75 97 SER A N 1
ATOM 890 C CA . SER A 1 97 ? -13.091 1.864 17.652 1.00 97.75 97 SER A CA 1
ATOM 891 C C . SER A 1 97 ? -13.938 1.481 16.440 1.00 97.75 97 SER A C 1
ATOM 893 O O . SER A 1 97 ? -13.944 2.171 15.422 1.00 97.75 97 SER A O 1
ATOM 895 N N . CYS A 1 98 ? -14.664 0.369 16.552 1.00 98.12 98 CYS A N 1
ATOM 896 C CA . CYS A 1 98 ? -15.728 0.043 15.608 1.00 98.12 98 CYS A CA 1
ATOM 897 C C . CYS A 1 98 ? -16.856 1.080 15.707 1.00 98.12 98 CYS A C 1
ATOM 899 O O . CYS A 1 98 ? -17.427 1.252 16.783 1.00 98.12 98 CYS A O 1
ATOM 901 N N . SER A 1 99 ? -17.220 1.700 14.586 1.00 97.19 99 SER A N 1
ATOM 902 C CA . SER A 1 99 ? -18.305 2.682 14.497 1.00 97.19 99 SER A CA 1
ATOM 903 C C . SER A 1 99 ? -19.699 2.091 14.742 1.00 97.19 99 SER A C 1
ATOM 905 O O . SER A 1 99 ? -20.627 2.851 14.979 1.00 97.19 99 SER A O 1
ATOM 907 N N . ILE A 1 100 ? -19.852 0.761 14.689 1.00 97.31 100 ILE A N 1
ATOM 908 C CA . ILE A 1 100 ? -21.138 0.069 14.887 1.00 97.31 100 ILE A CA 1
ATOM 909 C C . ILE A 1 100 ? -21.279 -0.425 16.330 1.00 97.31 100 ILE A C 1
ATOM 911 O O . ILE A 1 100 ? -22.200 -0.037 17.035 1.00 97.31 100 ILE A O 1
ATOM 915 N N . CYS A 1 101 ? -20.351 -1.270 16.791 1.00 97.31 101 CYS A N 1
ATOM 916 C CA . CYS A 1 101 ? -20.462 -1.949 18.089 1.00 97.31 101 CYS A CA 1
ATOM 917 C C . CYS A 1 101 ? -19.474 -1.454 19.157 1.00 97.31 101 CYS A C 1
ATOM 919 O O . CYS A 1 101 ? -19.399 -2.025 20.242 1.00 97.31 101 CYS A O 1
ATOM 921 N N . GLY A 1 102 ? -18.646 -0.449 18.855 1.00 97.75 102 GLY A N 1
ATOM 922 C CA . GLY A 1 102 ? -17.700 0.125 19.816 1.00 97.75 102 GLY A CA 1
ATOM 923 C C . GLY A 1 102 ? -16.485 -0.748 20.158 1.00 97.75 102 GLY A C 1
ATOM 924 O O . GLY A 1 102 ? -15.730 -0.407 21.063 1.00 97.75 102 GLY A O 1
ATOM 925 N N . TYR A 1 103 ? -16.244 -1.865 19.459 1.00 97.56 103 TYR A N 1
ATOM 926 C CA . TYR A 1 103 ? -15.079 -2.728 19.706 1.00 97.56 103 TYR A CA 1
ATOM 927 C C . TYR A 1 103 ? -13.746 -1.955 19.635 1.00 97.56 103 TYR A C 1
ATOM 929 O O . TYR A 1 103 ? -13.419 -1.373 18.602 1.00 97.56 103 TYR A O 1
ATOM 937 N N . THR A 1 104 ? -12.948 -2.015 20.709 1.00 97.50 104 THR A N 1
ATOM 938 C CA . THR A 1 104 ? -11.653 -1.307 20.861 1.00 97.50 104 THR A CA 1
ATOM 939 C C . THR A 1 104 ? -10.486 -2.206 21.279 1.00 97.50 104 THR A C 1
ATOM 941 O O . THR A 1 104 ? -9.337 -1.768 21.303 1.00 97.50 104 THR A O 1
ATOM 944 N N . ARG A 1 105 ? -10.740 -3.486 21.594 1.00 96.56 105 ARG A N 1
ATOM 945 C CA . ARG A 1 105 ? -9.742 -4.387 22.211 1.00 96.56 105 ARG A CA 1
ATOM 946 C C .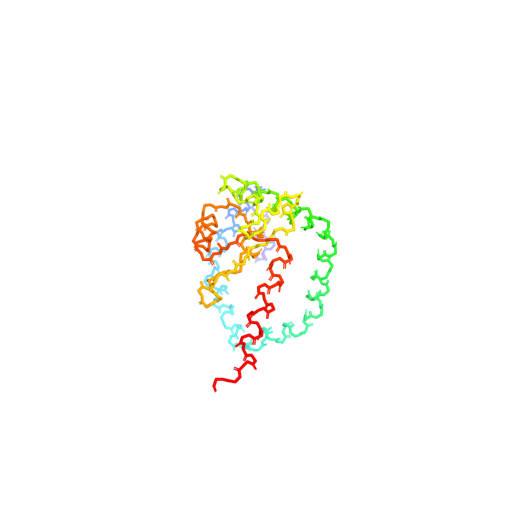 ARG A 1 105 ? -8.515 -4.644 21.333 1.00 96.56 105 ARG A C 1
ATOM 948 O O . ARG A 1 105 ? -7.417 -4.836 21.844 1.00 96.56 105 ARG A O 1
ATOM 955 N N . CYS A 1 106 ? -8.690 -4.681 20.012 1.00 95.25 106 CYS A N 1
ATOM 956 C CA . CYS A 1 106 ? -7.604 -4.944 19.075 1.00 95.25 106 CYS A CA 1
ATOM 957 C C . CYS A 1 106 ? -7.786 -4.152 17.781 1.00 95.25 106 CYS A C 1
ATOM 959 O O . CYS A 1 106 ? -8.586 -4.518 16.927 1.00 95.25 106 CYS A O 1
ATOM 961 N N . TRP A 1 107 ? -6.965 -3.120 17.578 1.00 94.75 107 TRP A N 1
ATOM 962 C CA . TRP A 1 107 ? -6.996 -2.318 16.347 1.00 94.75 107 TRP A CA 1
ATOM 963 C C . TRP A 1 107 ? -6.785 -3.153 15.071 1.00 94.75 107 TRP A C 1
ATOM 965 O O . TRP A 1 107 ? -7.301 -2.823 14.017 1.00 94.75 107 TRP A O 1
ATOM 975 N N . ARG A 1 108 ? -6.059 -4.280 15.154 1.00 92.38 108 ARG A N 1
ATOM 976 C CA . ARG A 1 108 ? -5.853 -5.185 14.005 1.00 92.38 108 ARG A CA 1
ATOM 977 C C . ARG A 1 108 ? -7.100 -5.977 13.606 1.00 92.38 108 ARG A C 1
ATOM 979 O O . ARG A 1 108 ? -7.053 -6.635 12.574 1.00 92.38 108 ARG A O 1
ATOM 986 N N . ALA A 1 109 ? -8.131 -5.984 14.444 1.00 95.69 109 ALA A N 1
ATOM 987 C CA . ALA A 1 109 ? -9.429 -6.575 14.140 1.00 95.69 109 ALA A CA 1
ATOM 988 C C . ALA A 1 109 ? -10.425 -5.528 13.613 1.00 95.69 109 ALA A C 1
ATOM 990 O O . ALA A 1 109 ? -11.602 -5.851 13.467 1.00 95.69 109 ALA A O 1
ATOM 991 N N . LEU A 1 110 ? -9.967 -4.291 13.379 1.00 96.00 110 LEU A N 1
ATOM 992 C CA . LEU A 1 110 ? -10.725 -3.239 12.720 1.00 96.00 110 LEU A CA 1
ATOM 993 C C . LEU A 1 110 ? -10.332 -3.165 11.241 1.00 96.00 110 LEU A C 1
ATOM 995 O O . LEU A 1 110 ? -9.151 -3.258 10.904 1.00 96.00 110 LEU A O 1
ATOM 999 N N . ASP A 1 111 ? -11.326 -2.957 10.389 1.00 94.81 111 ASP A N 1
ATOM 1000 C CA . ASP A 1 111 ? -11.221 -2.834 8.944 1.00 94.81 111 ASP A CA 1
ATOM 1001 C C . ASP A 1 111 ? -12.008 -1.609 8.462 1.00 94.81 111 ASP A C 1
ATOM 1003 O O . ASP A 1 111 ? -12.991 -1.187 9.073 1.00 94.81 111 ASP A O 1
ATOM 1007 N N . PHE A 1 112 ? -11.562 -1.032 7.348 1.00 94.00 112 PHE A N 1
ATOM 1008 C CA . PHE A 1 112 ? -12.268 0.054 6.676 1.00 94.00 112 PHE A CA 1
ATOM 1009 C C . PHE A 1 112 ? -13.301 -0.518 5.708 1.00 94.00 112 PHE A C 1
ATOM 1011 O O . PHE A 1 112 ? -12.938 -1.129 4.697 1.00 94.00 112 PHE A O 1
ATOM 1018 N N . HIS A 1 113 ? -14.572 -0.277 6.000 1.00 91.19 113 HIS A N 1
ATOM 1019 C CA . HIS A 1 113 ? -15.696 -0.652 5.155 1.00 91.19 113 HIS A CA 1
ATOM 1020 C C . HIS A 1 113 ? -16.175 0.561 4.358 1.00 91.19 113 HIS A C 1
ATOM 1022 O O . HIS A 1 113 ? -16.246 1.665 4.893 1.00 91.19 113 HIS A O 1
ATOM 1028 N N . HIS A 1 114 ? -16.467 0.374 3.071 1.00 90.00 114 HIS A N 1
ATOM 1029 C CA . HIS A 1 114 ? -16.973 1.455 2.223 1.00 90.00 114 HIS A CA 1
ATOM 1030 C C . HIS A 1 114 ? -18.490 1.475 2.311 1.00 90.00 114 HIS A C 1
ATOM 1032 O O . HIS A 1 114 ? -19.113 0.486 1.959 1.00 90.00 114 HIS A O 1
ATOM 1038 N N . MET A 1 115 ? -19.070 2.616 2.677 1.00 87.44 115 MET A N 1
ATOM 1039 C CA . MET A 1 115 ? -20.531 2.769 2.724 1.00 87.44 115 MET A CA 1
ATOM 1040 C C . MET A 1 115 ? -21.173 2.726 1.329 1.00 87.44 115 MET A C 1
ATOM 1042 O O . MET A 1 115 ? -22.363 2.473 1.194 1.00 87.44 115 MET A O 1
ATOM 1046 N N . ASN A 1 116 ? -20.398 3.028 0.283 1.00 81.50 116 ASN A N 1
ATOM 1047 C CA . ASN A 1 116 ? -20.828 2.921 -1.105 1.00 81.50 116 ASN A CA 1
ATOM 1048 C C . ASN A 1 116 ? -19.679 2.334 -1.953 1.00 81.50 116 ASN A C 1
ATOM 1050 O O . ASN A 1 116 ? -18.688 3.037 -2.194 1.00 81.50 116 ASN A O 1
ATOM 1054 N N . PRO A 1 117 ? -19.793 1.073 -2.409 1.00 75.56 117 PRO A N 1
ATOM 1055 C CA . PRO A 1 117 ? -18.771 0.411 -3.221 1.00 75.56 117 PRO A CA 1
ATOM 1056 C C . PRO A 1 117 ? -18.470 1.111 -4.555 1.00 75.56 117 PRO A C 1
ATOM 1058 O 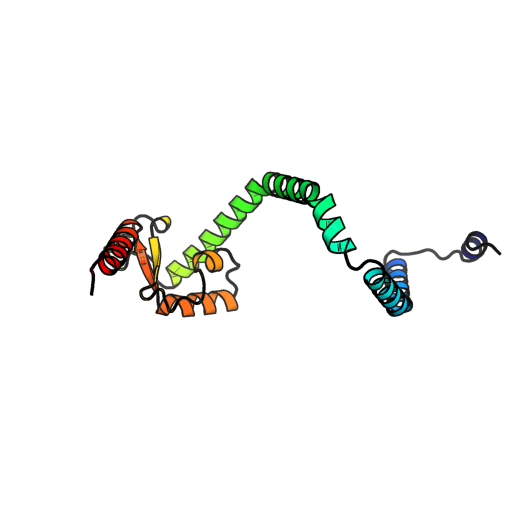O . PRO A 1 117 ? -17.324 1.071 -5.007 1.00 75.56 117 PRO A O 1
ATOM 1061 N N . ASP A 1 118 ? -19.452 1.792 -5.153 1.00 75.12 118 ASP A N 1
ATOM 1062 C CA . ASP A 1 118 ? -19.340 2.438 -6.470 1.00 75.12 118 ASP A CA 1
ATOM 1063 C C . ASP A 1 118 ? -18.537 3.744 -6.425 1.00 75.12 118 ASP A C 1
ATOM 1065 O O . ASP A 1 118 ? -18.044 4.224 -7.445 1.00 75.12 118 ASP A O 1
ATOM 1069 N N . LYS A 1 119 ? -18.349 4.316 -5.230 1.00 70.94 119 LYS A N 1
ATOM 1070 C CA . LYS A 1 119 ? -17.552 5.537 -5.005 1.00 70.94 119 LYS A CA 1
ATOM 1071 C C . LYS A 1 119 ? -16.090 5.256 -4.644 1.00 70.94 119 LYS A C 1
ATOM 1073 O O . LYS A 1 119 ? -15.383 6.150 -4.182 1.00 70.94 119 LYS A O 1
ATOM 1078 N N . LYS A 1 120 ? -15.633 4.017 -4.820 1.00 72.62 120 LYS A N 1
ATOM 1079 C CA . LYS A 1 120 ? -14.278 3.582 -4.480 1.00 72.62 120 LYS A CA 1
ATOM 1080 C C . LYS A 1 120 ? -13.270 4.012 -5.540 1.00 72.62 120 LYS A C 1
ATOM 1082 O O . LYS A 1 120 ? -13.230 3.443 -6.628 1.00 72.62 120 LYS A O 1
ATOM 1087 N N . GLU A 1 121 ? -12.372 4.929 -5.195 1.00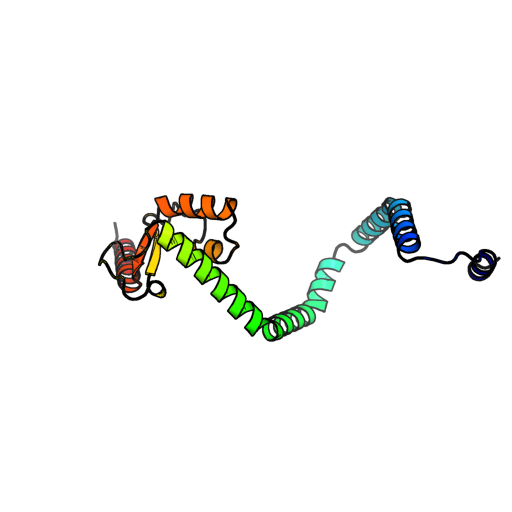 65.44 121 GLU A N 1
ATOM 1088 C CA . GLU A 1 121 ? -11.281 5.302 -6.098 1.00 65.44 121 GLU A CA 1
ATOM 1089 C C . GLU A 1 121 ? -10.020 4.467 -5.842 1.00 65.44 121 GLU A C 1
ATOM 1091 O O . GLU A 1 121 ? -9.216 4.260 -6.753 1.00 65.44 121 GLU A O 1
ATOM 1096 N N . THR A 1 122 ? -9.786 3.985 -4.612 1.00 69.00 122 THR A N 1
ATOM 1097 C CA . THR A 1 122 ? -8.553 3.257 -4.269 1.00 69.00 122 THR A CA 1
ATOM 1098 C C . THR A 1 122 ? -8.782 2.153 -3.232 1.00 69.00 122 THR A C 1
ATOM 1100 O O . THR A 1 122 ? -9.540 2.266 -2.280 1.00 69.00 122 THR A O 1
ATOM 1103 N N . ARG A 1 123 ? -8.056 1.033 -3.356 1.00 81.62 123 ARG A N 1
ATOM 1104 C CA . ARG A 1 123 ? -7.992 0.042 -2.270 1.00 81.62 123 ARG A CA 1
ATOM 1105 C C . ARG A 1 123 ? -7.188 0.622 -1.103 1.00 81.62 123 ARG A C 1
ATOM 1107 O O . ARG A 1 123 ? -5.963 0.704 -1.181 1.00 81.62 123 ARG A O 1
ATOM 1114 N N . ILE A 1 124 ? -7.863 0.968 -0.008 1.00 86.31 124 ILE A N 1
ATOM 1115 C CA . ILE A 1 124 ? -7.245 1.509 1.216 1.00 86.31 124 ILE A CA 1
ATOM 1116 C C . ILE A 1 124 ? -6.092 0.640 1.740 1.00 86.31 124 ILE A C 1
ATOM 1118 O O . ILE A 1 124 ? -5.044 1.146 2.131 1.00 86.31 124 ILE A O 1
ATOM 1122 N N . THR A 1 125 ? -6.212 -0.685 1.619 1.00 85.19 125 THR A N 1
ATOM 1123 C CA . THR A 1 125 ? -5.161 -1.648 1.980 1.00 85.19 125 THR A CA 1
ATOM 1124 C C . THR A 1 125 ? -3.893 -1.485 1.141 1.00 85.19 125 THR A C 1
ATOM 1126 O O . THR A 1 125 ? -2.782 -1.642 1.652 1.00 85.19 125 THR A O 1
ATOM 1129 N N . THR A 1 126 ? -4.034 -1.129 -0.139 1.00 88.44 126 THR A N 1
ATOM 1130 C CA . THR A 1 126 ? -2.912 -0.779 -1.012 1.00 88.44 126 THR A CA 1
ATOM 1131 C C . THR A 1 126 ? -2.289 0.536 -0.567 1.00 88.44 126 THR A C 1
ATOM 1133 O O . THR A 1 126 ? -1.068 0.604 -0.443 1.00 88.44 126 THR A O 1
ATOM 1136 N N . LEU A 1 127 ? -3.094 1.553 -0.255 1.00 90.75 127 LEU A N 1
ATOM 1137 C CA . LEU A 1 127 ? -2.593 2.848 0.208 1.00 90.75 127 LEU A CA 1
ATOM 1138 C C . LEU A 1 127 ? -1.794 2.721 1.515 1.00 90.75 127 LEU A C 1
ATOM 1140 O O . LEU A 1 127 ? -0.673 3.216 1.604 1.00 90.75 127 LEU A O 1
ATOM 1144 N N . MET A 1 128 ? -2.302 1.943 2.473 1.00 89.69 128 MET A N 1
ATOM 1145 C CA . MET A 1 128 ? -1.636 1.664 3.752 1.00 89.69 128 MET A CA 1
ATOM 1146 C C . MET A 1 128 ? -0.376 0.785 3.627 1.00 89.69 128 MET A C 1
ATOM 1148 O O . MET A 1 128 ? 0.366 0.602 4.593 1.00 89.69 128 MET A O 1
ATOM 1152 N N . SER A 1 129 ? -0.100 0.229 2.441 1.00 90.25 129 SER A N 1
ATOM 1153 C CA . SER A 1 129 ? 1.170 -0.450 2.143 1.00 90.25 129 SER A CA 1
ATOM 1154 C C . SER A 1 129 ? 2.271 0.509 1.658 1.00 90.25 129 SER A C 1
ATOM 1156 O O . SER A 1 129 ? 3.454 0.150 1.658 1.00 90.25 129 SER A O 1
ATOM 1158 N N . LEU A 1 130 ? 1.895 1.733 1.269 1.00 91.81 130 LEU A N 1
ATOM 1159 C CA . LEU A 1 130 ? 2.796 2.780 0.795 1.00 91.81 130 LEU A CA 1
ATOM 1160 C C . LEU A 1 130 ? 3.367 3.605 1.958 1.00 91.81 130 LEU A C 1
ATOM 1162 O O . LEU A 1 130 ? 3.004 3.443 3.124 1.00 91.81 130 LEU A O 1
ATOM 1166 N N . SER A 1 131 ? 4.299 4.505 1.640 1.00 93.81 131 SER A N 1
ATOM 1167 C CA . SER A 1 131 ? 4.803 5.489 2.600 1.00 93.81 131 SER A CA 1
ATOM 1168 C C . SER A 1 131 ? 3.722 6.475 3.031 1.00 93.81 131 SER A C 1
ATOM 1170 O O . SER A 1 131 ? 2.894 6.878 2.217 1.00 93.81 131 SER A O 1
ATOM 1172 N N . LEU A 1 132 ? 3.801 6.941 4.278 1.00 94.56 132 LEU A N 1
ATOM 1173 C CA . LEU A 1 132 ? 2.948 7.998 4.825 1.00 94.56 132 LEU A CA 1
ATOM 1174 C C . LEU A 1 132 ? 3.397 9.399 4.346 1.00 94.56 132 LEU A C 1
ATOM 1176 O O . LEU A 1 132 ? 3.679 10.286 5.142 1.00 94.56 132 LEU A O 1
ATOM 1180 N N . SER A 1 133 ? 3.549 9.577 3.033 1.00 96.50 133 SER A N 1
ATOM 1181 C CA . SER A 1 133 ? 3.818 10.882 2.412 1.00 96.50 133 SER A CA 1
ATOM 1182 C C . SER A 1 133 ? 2.548 11.730 2.362 1.00 96.50 133 SER A C 1
ATOM 1184 O O . SER A 1 133 ? 1.468 11.153 2.249 1.00 96.50 133 SER A O 1
ATOM 1186 N N . GLU A 1 134 ? 2.668 13.058 2.301 1.00 96.50 134 GLU A N 1
ATOM 1187 C CA . GLU A 1 134 ? 1.518 13.984 2.239 1.00 96.50 134 GLU A CA 1
ATOM 1188 C C . GLU A 1 134 ? 0.495 13.608 1.160 1.00 96.50 134 GLU A C 1
ATOM 1190 O O . GLU A 1 134 ? -0.662 13.352 1.472 1.00 96.50 134 GLU A O 1
ATOM 1195 N N . LYS A 1 135 ? 0.945 13.351 -0.074 1.00 95.06 135 LYS A N 1
ATOM 1196 C CA . LYS A 1 135 ? 0.083 12.856 -1.166 1.00 95.06 135 LYS A CA 1
ATOM 1197 C C . LYS A 1 135 ? -0.742 11.611 -0.802 1.00 95.06 135 LYS A C 1
ATOM 1199 O O . LYS A 1 135 ? -1.858 11.429 -1.280 1.00 95.06 135 LYS A O 1
ATOM 1204 N N . ASN A 1 136 ? -0.173 10.697 -0.019 1.00 94.81 136 ASN A N 1
ATOM 1205 C CA . ASN A 1 136 ? -0.864 9.468 0.371 1.00 94.81 136 ASN A CA 1
ATOM 1206 C C . ASN A 1 136 ? -1.797 9.708 1.561 1.00 94.81 136 ASN A C 1
ATOM 1208 O O . ASN A 1 136 ? -2.848 9.077 1.612 1.00 94.81 136 ASN A O 1
ATOM 1212 N N . LYS A 1 137 ? -1.453 10.626 2.476 1.00 95.12 137 LYS A N 1
ATOM 1213 C CA . LYS A 1 137 ? -2.360 11.082 3.538 1.00 95.12 137 LYS A CA 1
ATOM 1214 C C . LYS A 1 137 ? -3.590 11.767 2.944 1.00 95.12 137 LYS A C 1
ATOM 1216 O O . LYS A 1 137 ? -4.700 11.408 3.303 1.00 95.12 137 LYS A O 1
ATOM 1221 N N . GLU A 1 138 ? -3.411 12.665 1.978 1.00 94.62 138 GLU A N 1
ATOM 1222 C CA . GLU A 1 138 ? -4.516 13.338 1.277 1.00 94.62 138 GLU A CA 1
ATOM 1223 C C . GLU A 1 138 ? -5.464 12.336 0.614 1.00 94.62 138 GLU A C 1
ATOM 1225 O O . GLU A 1 138 ? -6.678 12.402 0.800 1.00 94.62 138 GLU A O 1
ATOM 1230 N N . LYS A 1 139 ? -4.912 11.353 -0.110 1.00 92.81 139 LYS A N 1
ATOM 1231 C CA . LYS A 1 139 ? -5.706 10.260 -0.690 1.00 92.81 139 LYS A CA 1
ATOM 1232 C C . LYS A 1 139 ? -6.454 9.466 0.374 1.00 92.81 139 LYS A C 1
ATOM 1234 O O . LYS A 1 139 ? -7.617 9.141 0.175 1.00 92.81 139 LYS A O 1
ATOM 1239 N N . PHE A 1 140 ? -5.798 9.168 1.493 1.00 93.81 140 PHE A N 1
ATOM 1240 C CA . PHE A 1 140 ? -6.405 8.423 2.592 1.00 93.81 140 PHE A CA 1
ATOM 1241 C C . PHE A 1 140 ? -7.582 9.199 3.183 1.00 93.81 140 PHE A C 1
ATOM 1243 O O . PHE A 1 140 ? -8.667 8.649 3.316 1.00 93.81 140 PHE A O 1
ATOM 1250 N N . LEU A 1 141 ? -7.391 10.488 3.467 1.00 93.38 141 LEU A N 1
ATOM 1251 C CA . LEU A 1 141 ? -8.426 11.372 4.002 1.00 93.38 141 LEU A CA 1
ATOM 1252 C C . LEU A 1 141 ? -9.590 11.565 3.022 1.00 93.38 141 LEU A C 1
ATOM 1254 O O . LEU A 1 141 ? -10.736 11.661 3.453 1.00 93.38 141 LEU A O 1
ATOM 1258 N N . LYS A 1 142 ? -9.322 11.603 1.709 1.00 92.12 142 LYS A N 1
ATOM 1259 C CA . LYS A 1 142 ? -10.371 11.660 0.683 1.00 92.12 142 LYS A CA 1
ATOM 1260 C C . LYS A 1 142 ? -11.240 10.405 0.717 1.00 92.12 142 LYS A C 1
ATOM 1262 O O . LYS A 1 142 ? -12.461 10.524 0.758 1.00 92.12 142 LYS A O 1
ATOM 1267 N N . GLU A 1 143 ? -10.612 9.233 0.737 1.00 90.62 143 GLU A N 1
ATOM 1268 C CA . GLU A 1 143 ? -11.329 7.962 0.795 1.00 90.62 143 GLU A CA 1
ATOM 1269 C C . GLU A 1 143 ? -12.090 7.790 2.119 1.00 90.62 143 GLU A C 1
ATOM 1271 O O . GLU A 1 143 ? -13.216 7.299 2.120 1.00 90.62 143 GLU A O 1
ATOM 1276 N N . LEU A 1 144 ? -11.515 8.254 3.237 1.00 91.25 144 LEU A N 1
ATOM 1277 C CA . LEU A 1 144 ? -12.107 8.147 4.574 1.00 91.25 144 LEU A CA 1
ATOM 1278 C C . LEU A 1 144 ? -13.508 8.775 4.662 1.00 91.25 144 LEU A C 1
ATOM 1280 O O . LEU A 1 144 ? -14.330 8.300 5.433 1.00 91.25 144 LEU A O 1
ATOM 1284 N N . LYS A 1 145 ? -13.823 9.784 3.835 1.00 90.50 145 LYS A N 1
ATOM 1285 C CA . LYS A 1 145 ? -15.166 10.397 3.768 1.00 90.50 145 LYS A CA 1
ATOM 1286 C C . LYS A 1 145 ? -16.271 9.414 3.366 1.00 90.50 145 LYS A C 1
ATOM 1288 O O . LYS A 1 145 ? -17.429 9.644 3.692 1.00 90.50 145 LYS A O 1
ATOM 1293 N N . ASN A 1 146 ? -15.918 8.350 2.647 1.00 89.50 146 ASN A N 1
ATOM 1294 C CA . ASN A 1 146 ? -16.846 7.328 2.159 1.00 89.50 146 ASN A CA 1
ATOM 1295 C C . ASN A 1 146 ? -16.649 5.977 2.867 1.00 89.50 146 ASN A C 1
ATOM 1297 O O . ASN A 1 146 ? -17.173 4.958 2.407 1.00 89.50 146 ASN A O 1
ATOM 1301 N N . MET A 1 147 ? -15.887 5.947 3.964 1.00 91.50 147 MET A N 1
ATOM 1302 C CA . MET A 1 147 ? -15.600 4.731 4.714 1.00 91.50 147 MET A CA 1
ATOM 1303 C C . MET A 1 147 ? -15.914 4.892 6.199 1.00 91.50 147 MET A C 1
ATOM 1305 O O . MET A 1 147 ? -15.841 5.981 6.758 1.00 91.50 147 MET A O 1
ATOM 1309 N N . ILE A 1 148 ? -16.188 3.767 6.846 1.00 93.38 148 ILE A N 1
ATOM 1310 C CA . ILE A 1 148 ? -16.298 3.648 8.298 1.00 93.38 148 ILE A CA 1
ATOM 1311 C C . ILE A 1 148 ? -15.281 2.628 8.803 1.00 93.38 148 ILE A C 1
ATOM 1313 O O . ILE A 1 148 ? -14.918 1.690 8.089 1.00 93.38 148 ILE A O 1
ATOM 1317 N N . LEU A 1 149 ? -14.806 2.811 10.034 1.00 96.38 149 LEU A N 1
ATOM 1318 C CA . LEU A 1 149 ? -13.935 1.842 10.692 1.00 96.38 149 LEU A CA 1
ATOM 1319 C C . LEU A 1 149 ? -14.799 0.888 11.511 1.00 96.38 149 LEU A C 1
ATOM 1321 O O . LEU A 1 149 ? -15.462 1.310 12.451 1.00 96.38 149 LEU A O 1
ATOM 1325 N N . ILE A 1 150 ? -14.788 -0.400 11.192 1.00 97.44 150 ILE A N 1
ATOM 1326 C CA . ILE A 1 150 ? -15.637 -1.393 11.861 1.00 97.44 150 ILE A CA 1
ATOM 1327 C C . ILE A 1 150 ? -14.849 -2.649 12.207 1.00 97.44 150 ILE A C 1
ATOM 1329 O O . ILE A 1 150 ? -13.788 -2.895 11.649 1.00 97.44 150 ILE A O 1
ATOM 1333 N N . CYS A 1 151 ? -15.325 -3.446 13.161 1.00 97.94 151 CYS A N 1
ATOM 1334 C CA . CYS A 1 151 ? -14.662 -4.705 13.487 1.00 97.94 151 CYS A CA 1
ATOM 1335 C C . CYS A 1 151 ? -14.967 -5.783 12.442 1.00 97.94 151 CYS A C 1
ATOM 1337 O O . CYS A 1 151 ? -15.989 -5.734 11.761 1.00 97.94 151 CYS A O 1
ATOM 1339 N N . ALA A 1 152 ? -14.110 -6.801 12.367 1.00 96.56 152 ALA A N 1
ATOM 1340 C CA . ALA A 1 152 ? -14.251 -7.900 11.413 1.00 96.56 152 ALA A CA 1
ATOM 1341 C C . ALA A 1 152 ? -15.601 -8.645 11.491 1.00 96.56 152 ALA A C 1
ATOM 1343 O O . ALA A 1 152 ? -16.005 -9.254 10.506 1.00 96.56 152 ALA A O 1
ATOM 1344 N N . ASN A 1 153 ? -16.293 -8.623 12.637 1.00 96.25 153 ASN A N 1
ATOM 1345 C CA . ASN A 1 153 ? -17.625 -9.225 12.767 1.00 96.25 153 ASN A CA 1
ATOM 1346 C C . ASN A 1 153 ? -18.686 -8.363 12.081 1.00 96.25 153 ASN A C 1
ATOM 1348 O O . ASN A 1 153 ? -19.279 -8.829 11.117 1.00 96.25 153 ASN A O 1
ATOM 1352 N N . CYS A 1 154 ? -18.811 -7.090 12.472 1.00 96.75 154 CYS A N 1
ATOM 1353 C CA . CYS A 1 154 ? -19.734 -6.159 11.819 1.00 96.75 154 CYS A CA 1
ATOM 1354 C C . CYS A 1 154 ? -19.441 -6.018 10.318 1.00 96.75 154 CYS A C 1
ATOM 1356 O O . CYS A 1 154 ? -20.350 -5.853 9.518 1.00 96.75 154 CYS A O 1
ATOM 1358 N N . HIS A 1 155 ? -18.171 -6.122 9.913 1.00 94.69 155 HIS A N 1
ATOM 1359 C CA . HIS A 1 155 ? -17.801 -6.097 8.500 1.00 94.69 155 HIS A CA 1
ATOM 1360 C C . HIS A 1 155 ? -18.358 -7.289 7.717 1.00 94.69 155 HIS A C 1
ATOM 1362 O O . HIS A 1 155 ? -18.798 -7.121 6.584 1.00 94.69 155 HIS A O 1
ATOM 1368 N N . ARG A 1 156 ? -18.350 -8.486 8.315 1.00 92.38 156 ARG A N 1
ATOM 1369 C CA . ARG A 1 156 ? -18.952 -9.681 7.712 1.00 92.38 156 ARG A CA 1
ATOM 1370 C C . ARG A 1 156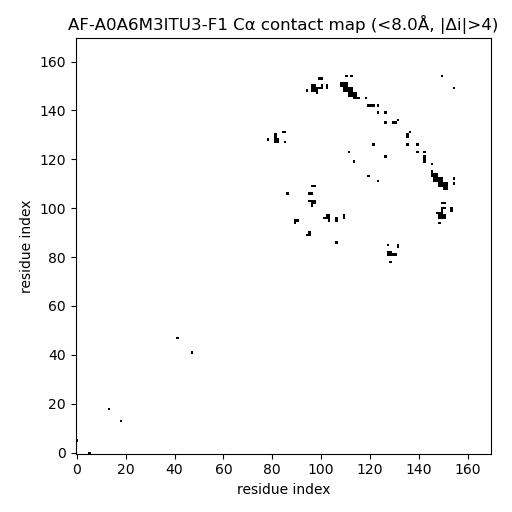 ? -20.476 -9.611 7.704 1.00 92.38 156 ARG A C 1
ATOM 1372 O O . ARG A 1 156 ? -21.065 -9.984 6.702 1.00 92.38 156 ARG A O 1
ATOM 1379 N N . GLU A 1 157 ? -21.083 -9.116 8.781 1.00 92.38 157 GLU A N 1
ATOM 1380 C CA . GLU A 1 157 ? -22.537 -8.919 8.882 1.00 92.38 157 GLU A CA 1
ATOM 1381 C C . GLU A 1 157 ? -23.043 -7.987 7.771 1.00 92.38 157 GLU A C 1
ATOM 1383 O O . GLU A 1 157 ? -23.934 -8.370 7.021 1.00 92.38 157 GLU A O 1
ATOM 1388 N N . LEU A 1 158 ? -22.398 -6.830 7.570 1.00 89.00 158 LEU A N 1
ATOM 1389 C CA . LEU A 1 158 ? -22.765 -5.905 6.491 1.00 89.00 158 LEU A CA 1
ATOM 1390 C C . LEU A 1 158 ? -22.632 -6.527 5.099 1.00 89.00 158 LEU A C 1
ATOM 1392 O O . LEU A 1 158 ? -23.514 -6.347 4.268 1.00 89.00 158 LEU A O 1
ATOM 1396 N N . HIS A 1 159 ? -21.550 -7.265 4.832 1.00 86.00 159 HIS A N 1
ATOM 1397 C CA . HIS A 1 159 ? -21.402 -7.937 3.542 1.00 86.00 159 HIS A CA 1
ATOM 1398 C C . HIS A 1 159 ? -22.467 -9.015 3.315 1.00 86.00 159 HIS A C 1
ATOM 1400 O O . HIS A 1 159 ? -22.952 -9.128 2.195 1.00 86.00 159 HIS A O 1
ATOM 1406 N N . SER A 1 160 ? -22.870 -9.748 4.359 1.00 86.12 160 SER A N 1
ATOM 1407 C CA . SER A 1 160 ? -23.987 -10.698 4.273 1.00 86.12 160 SER A CA 1
ATOM 1408 C C . SER A 1 160 ? -25.282 -9.984 3.886 1.00 86.12 160 SER A C 1
ATOM 1410 O O . SER A 1 160 ? -25.926 -10.371 2.921 1.00 86.12 160 SER A O 1
ATOM 1412 N N . GLU A 1 161 ? -25.623 -8.884 4.566 1.00 79.88 161 GLU A N 1
ATOM 1413 C CA . GLU A 1 161 ? -26.832 -8.110 4.253 1.00 79.88 161 GLU A CA 1
ATOM 1414 C C . GLU A 1 161 ? -26.808 -7.502 2.838 1.00 79.88 161 GLU A C 1
ATOM 1416 O O . GLU A 1 161 ? -27.851 -7.348 2.201 1.00 79.88 161 GLU A O 1
ATOM 1421 N N . GLU A 1 162 ? -25.635 -7.095 2.347 1.00 79.44 162 GLU A N 1
ATOM 1422 C CA . GLU A 1 162 ? -25.450 -6.590 0.981 1.00 79.44 162 GLU A CA 1
ATOM 1423 C C . GLU A 1 162 ? -25.628 -7.679 -0.083 1.00 79.44 162 GLU A C 1
ATOM 1425 O O . GLU A 1 162 ? -26.104 -7.379 -1.180 1.00 79.44 162 GLU A O 1
ATOM 1430 N N . GLU A 1 163 ? -25.205 -8.910 0.208 1.00 74.94 163 GLU A N 1
ATOM 1431 C CA . GLU A 1 163 ? -25.388 -10.075 -0.663 1.00 74.94 163 GLU A CA 1
ATOM 1432 C C . GLU A 1 163 ? -26.857 -10.508 -0.677 1.00 74.94 163 GLU A C 1
ATOM 1434 O O . GLU A 1 163 ? -27.447 -10.576 -1.754 1.00 74.94 163 GLU A O 1
ATOM 1439 N N . ASP A 1 164 ? -27.490 -10.628 0.493 1.00 71.50 164 ASP A N 1
ATOM 1440 C CA . ASP A 1 164 ? -28.903 -11.005 0.625 1.00 71.50 164 ASP A CA 1
ATOM 1441 C C . ASP A 1 164 ? -29.836 -10.046 -0.143 1.00 71.50 164 ASP A C 1
ATOM 1443 O O . ASP A 1 164 ? -30.829 -10.465 -0.734 1.00 71.50 164 ASP A O 1
ATOM 1447 N N . LYS A 1 165 ? -29.505 -8.747 -0.205 1.00 65.75 165 LYS A N 1
ATOM 1448 C CA . LYS A 1 165 ? -30.268 -7.741 -0.975 1.00 65.75 165 LYS A CA 1
ATOM 1449 C C . LYS A 1 165 ? -30.165 -7.898 -2.493 1.00 65.75 165 LYS A C 1
ATOM 1451 O O . LYS A 1 165 ? -31.021 -7.369 -3.197 1.00 65.75 165 LYS A O 1
ATOM 1456 N N . LYS A 1 166 ? -29.126 -8.558 -3.013 1.00 60.84 166 LYS A N 1
ATOM 1457 C CA . LYS A 1 166 ? -28.960 -8.797 -4.460 1.00 60.84 166 LYS A CA 1
ATOM 1458 C C . LYS A 1 166 ? -29.750 -10.007 -4.941 1.00 60.84 166 LYS A C 1
ATOM 1460 O O . LYS A 1 166 ? -30.081 -10.064 -6.122 1.00 60.84 166 LYS A O 1
ATOM 1465 N N . ASP A 1 167 ? -30.058 -10.927 -4.033 1.00 56.75 167 ASP A N 1
ATOM 1466 C CA . ASP A 1 167 ? -30.743 -12.184 -4.332 1.00 56.75 167 ASP A CA 1
ATOM 1467 C C . ASP A 1 167 ? -32.273 -12.092 -4.180 1.00 56.75 167 ASP A C 1
ATOM 1469 O O . ASP A 1 167 ? -32.981 -13.066 -4.438 1.00 56.75 167 ASP A O 1
ATOM 1473 N N . VAL A 1 168 ? -32.812 -10.920 -3.817 1.00 53.06 168 VAL A N 1
ATOM 1474 C CA . VAL A 1 168 ? -34.257 -10.652 -3.862 1.00 53.06 168 VAL A CA 1
ATOM 1475 C C . VAL A 1 168 ? -34.640 -10.235 -5.291 1.00 53.06 168 VAL A C 1
ATOM 1477 O O . VAL A 1 168 ? -34.192 -9.176 -5.740 1.00 53.06 168 VAL A O 1
ATOM 1480 N N . PRO A 1 169 ? -35.468 -11.011 -6.020 1.00 53.28 169 PRO A N 1
ATOM 1481 C CA . PRO A 1 169 ? -35.978 -10.594 -7.322 1.00 53.28 169 PRO A CA 1
ATOM 1482 C C . PRO A 1 169 ? -36.821 -9.325 -7.147 1.00 53.28 169 PRO A C 1
ATOM 1484 O O . PRO A 1 169 ? -37.796 -9.337 -6.393 1.00 53.28 169 PRO A O 1
ATOM 1487 N N . THR A 1 170 ? -36.422 -8.241 -7.812 1.00 56.62 170 THR A N 1
ATOM 1488 C CA . THR A 1 170 ? -37.228 -7.018 -7.976 1.00 56.62 170 THR A CA 1
ATOM 1489 C C . THR A 1 170 ? -38.498 -7.283 -8.764 1.00 56.62 170 THR A C 1
ATOM 1491 O O . THR A 1 170 ? -38.389 -8.021 -9.772 1.00 56.62 170 THR A O 1
#

Foldseek 3Di:
DDPVVVVVPDPDDDDPVNVVVVVVVVCVVCVVVVVVVVVVVCVVVVCCVVVVCVVCVVVVVVVVVVVCVVCVVVLVVLQVVLLVVVLVVCVVVVQQAAPPPGDRPDLVQKDKDFQDPVPDPDDLSVLSSDDPDPVSVVVNVVRVVRIGIHGNVVNVVVVVVVVVVVPDDD

Radius of gyration: 28.6 Å; Cα contacts (8 Å, |Δi|>4): 86; chains: 1; bounding box: 90×33×60 Å

pLDDT: mean 86.03, std 14.28, range [38.28, 98.12]

Mean predicted aligned error: 11.59 Å

Nearest PDB structures (foldseek):
  4zm1-assembly1_A  TM=2.818E-01  e=6.351E+00  Shigella flexneri
  6rbg-assembly1_A  TM=2.652E-01  e=9.350E+00  Escherichia coli K-12